Protein AF-A0A7Y7J0V7-F1 (afdb_monomer)

Organism: NCBI:txid1216886

Structure (mmCIF, N/CA/C/O backbone):
data_AF-A0A7Y7J0V7-F1
#
_entry.id   AF-A0A7Y7J0V7-F1
#
loop_
_atom_site.group_PDB
_atom_site.id
_atom_site.type_symbol
_atom_site.label_atom_id
_atom_site.label_alt_id
_atom_site.label_comp_id
_atom_site.label_asym_id
_atom_site.label_entity_id
_atom_site.label_seq_id
_atom_site.pdbx_PDB_ins_code
_atom_site.Cartn_x
_atom_site.Cartn_y
_atom_site.Cartn_z
_atom_site.occupancy
_atom_site.B_iso_or_equiv
_atom_site.auth_seq_id
_atom_site.auth_comp_id
_atom_site.auth_asym_id
_atom_site.auth_atom_id
_atom_site.pdbx_PDB_model_num
ATOM 1 N N . ASP A 1 1 ? 9.044 -9.079 -2.110 1.00 73.19 1 ASP A N 1
ATOM 2 C CA . ASP A 1 1 ? 8.414 -10.256 -1.508 1.00 73.19 1 ASP A CA 1
ATOM 3 C C . ASP A 1 1 ? 6.942 -10.378 -1.923 1.00 73.19 1 ASP A C 1
ATOM 5 O O . ASP A 1 1 ? 6.060 -9.859 -1.242 1.00 73.19 1 ASP A O 1
ATOM 9 N N . PRO A 1 2 ? 6.646 -11.101 -3.013 1.00 73.69 2 PRO A N 1
ATOM 10 C CA . PRO A 1 2 ? 5.265 -11.314 -3.455 1.00 73.69 2 PRO A CA 1
ATOM 11 C C . PRO A 1 2 ? 4.431 -12.134 -2.455 1.00 73.69 2 PRO A C 1
ATOM 13 O O . PRO A 1 2 ? 3.206 -12.142 -2.545 1.00 73.69 2 PRO A O 1
ATOM 16 N N . THR A 1 3 ? 5.082 -12.821 -1.511 1.00 81.81 3 THR A N 1
ATOM 17 C CA . THR A 1 3 ? 4.434 -13.662 -0.498 1.00 81.81 3 THR A CA 1
ATOM 18 C C . THR A 1 3 ? 4.190 -12.945 0.830 1.00 81.81 3 THR A C 1
ATOM 20 O O . THR A 1 3 ? 3.623 -13.551 1.730 1.00 81.81 3 THR A O 1
ATOM 23 N N . SER A 1 4 ? 4.592 -11.674 0.948 1.00 84.62 4 SER A N 1
ATOM 24 C CA . SER A 1 4 ? 4.374 -10.817 2.126 1.00 84.62 4 SER A CA 1
ATOM 25 C C . SER A 1 4 ? 4.842 -11.407 3.469 1.00 84.62 4 SER A C 1
ATOM 27 O O . SER A 1 4 ? 4.243 -11.127 4.501 1.00 84.62 4 SER A O 1
ATOM 29 N N . ARG A 1 5 ? 5.916 -12.198 3.455 1.00 87.31 5 ARG A N 1
ATOM 30 C CA . ARG A 1 5 ? 6.608 -12.775 4.619 1.00 87.31 5 ARG A CA 1
ATOM 31 C C . ARG A 1 5 ? 7.470 -11.763 5.375 1.00 87.31 5 ARG A C 1
ATOM 33 O O . ARG A 1 5 ? 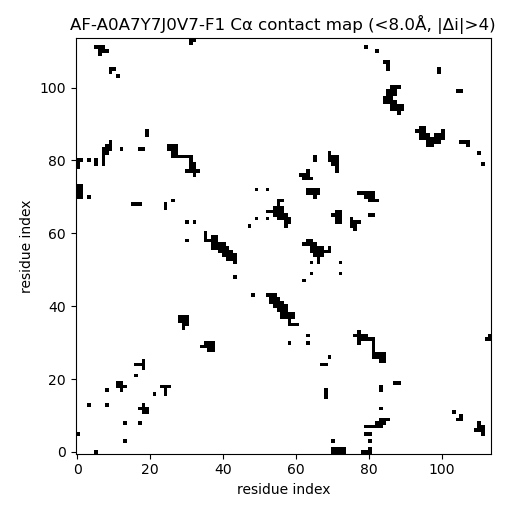7.712 -11.944 6.564 1.00 87.31 5 ARG A O 1
ATOM 40 N N . ALA A 1 6 ? 7.982 -10.745 4.688 1.00 93.19 6 ALA A N 1
ATOM 41 C CA . ALA A 1 6 ? 8.734 -9.654 5.294 1.00 93.19 6 ALA A CA 1
ATOM 42 C C . ALA A 1 6 ? 7.841 -8.848 6.250 1.00 93.19 6 ALA A C 1
ATOM 44 O O . ALA A 1 6 ? 6.687 -8.557 5.921 1.00 93.19 6 ALA A O 1
ATOM 45 N N . LEU A 1 7 ? 8.379 -8.437 7.404 1.00 95.75 7 LEU A N 1
ATOM 46 C CA . LEU A 1 7 ? 7.638 -7.630 8.377 1.00 95.75 7 LEU A CA 1
ATOM 47 C C . LEU A 1 7 ? 7.454 -6.208 7.829 1.00 95.75 7 LEU A C 1
ATOM 49 O O . LEU A 1 7 ? 8.282 -5.324 8.035 1.00 95.75 7 LEU A O 1
ATOM 53 N N . GLN A 1 8 ? 6.375 -6.032 7.071 1.00 97.25 8 GLN A N 1
ATOM 54 C CA . GLN A 1 8 ? 5.973 -4.788 6.406 1.00 97.25 8 GLN A CA 1
ATOM 55 C C . GLN A 1 8 ? 4.497 -4.457 6.631 1.00 97.25 8 GLN A C 1
ATOM 57 O O . GLN A 1 8 ? 3.997 -3.470 6.099 1.00 97.25 8 GLN A O 1
ATOM 62 N N . GLN A 1 9 ? 3.768 -5.291 7.368 1.00 96.56 9 GLN A N 1
ATOM 63 C CA . GLN A 1 9 ? 2.379 -5.039 7.714 1.00 96.56 9 GLN A CA 1
ATOM 64 C C . GLN A 1 9 ? 2.081 -5.504 9.143 1.00 96.56 9 GLN A C 1
ATOM 66 O O . GLN A 1 9 ? 2.739 -6.424 9.637 1.00 96.56 9 GLN A O 1
ATOM 71 N N . PRO A 1 10 ? 1.086 -4.898 9.804 1.00 96.62 10 PRO A N 1
ATOM 72 C CA . PRO A 1 10 ? 0.559 -5.406 11.058 1.00 96.62 10 PRO A CA 1
ATOM 73 C C . PRO A 1 10 ? -0.177 -6.743 10.863 1.00 96.62 10 PRO A C 1
ATOM 75 O O . PRO A 1 10 ? -0.723 -6.983 9.783 1.00 96.62 10 PRO A O 1
ATOM 78 N N . PRO A 1 11 ? -0.327 -7.563 11.922 1.00 95.19 11 PRO A N 1
ATOM 79 C CA . PRO A 1 11 ? -1.072 -8.826 11.854 1.00 95.19 11 PRO A CA 1
ATOM 80 C C . PRO A 1 11 ? -2.525 -8.686 11.372 1.00 95.19 11 PRO A C 1
ATOM 82 O O . PRO A 1 11 ? -3.038 -9.562 10.688 1.00 95.19 11 PRO A O 1
ATOM 85 N N . TYR A 1 12 ? -3.198 -7.568 11.671 1.00 96.00 12 TYR A N 1
ATOM 86 C CA . TYR A 1 12 ? -4.575 -7.321 11.211 1.00 96.00 12 TYR A CA 1
ATOM 87 C C . TYR A 1 12 ? -4.683 -6.987 9.715 1.00 96.00 12 TYR A C 1
ATOM 89 O O . TYR A 1 12 ? -5.789 -6.895 9.187 1.00 96.00 12 TYR A O 1
ATOM 97 N N . ALA A 1 13 ? -3.553 -6.792 9.037 1.00 96.38 13 ALA A N 1
ATOM 98 C CA . ALA A 1 13 ? -3.462 -6.633 7.592 1.00 96.38 13 ALA A CA 1
ATOM 99 C C . ALA A 1 13 ? -2.671 -7.788 6.951 1.00 96.38 13 ALA A C 1
ATOM 101 O O . ALA A 1 13 ? -2.238 -7.667 5.806 1.00 96.38 13 ALA A O 1
ATOM 102 N N . ASP A 1 14 ? -2.472 -8.905 7.661 1.00 93.88 14 ASP A N 1
ATOM 103 C CA . ASP A 1 14 ? -1.845 -10.105 7.104 1.00 93.88 14 ASP A CA 1
ATOM 104 C C . ASP A 1 14 ? -2.879 -10.955 6.353 1.00 93.88 14 ASP A C 1
ATOM 106 O O . ASP A 1 14 ? -3.368 -11.989 6.804 1.00 93.88 14 ASP A O 1
ATOM 110 N N . ASN A 1 15 ? -3.304 -10.427 5.211 1.00 94.19 15 ASN A N 1
ATOM 111 C CA . ASN A 1 15 ? -4.294 -11.023 4.328 1.00 94.19 15 ASN A CA 1
ATOM 112 C C . ASN A 1 15 ? -3.982 -10.645 2.873 1.00 94.19 15 ASN A C 1
ATOM 114 O O . ASN A 1 15 ? -3.053 -9.887 2.585 1.00 94.19 15 ASN A O 1
ATOM 118 N N . TRP A 1 16 ? -4.764 -11.174 1.931 1.00 93.50 16 TRP A N 1
ATOM 119 C CA . TRP A 1 16 ? -4.514 -10.972 0.501 1.00 93.50 16 TRP A CA 1
ATOM 120 C C . TRP A 1 16 ? -4.497 -9.496 0.075 1.00 93.50 16 TRP A C 1
ATOM 122 O O . TRP A 1 16 ? -3.672 -9.107 -0.752 1.00 93.50 16 TRP A O 1
ATOM 132 N N . HIS A 1 17 ? -5.400 -8.687 0.630 1.00 95.00 17 HIS A N 1
ATOM 133 C CA . HIS A 1 17 ? -5.574 -7.278 0.270 1.00 95.00 17 HIS A CA 1
ATOM 134 C C . HIS A 1 17 ? -4.660 -6.331 1.064 1.00 95.00 17 HIS A C 1
ATOM 136 O O . HIS A 1 17 ? -4.575 -5.151 0.733 1.00 95.00 17 HIS A O 1
ATOM 142 N N . ARG A 1 18 ? -3.944 -6.842 2.075 1.00 97.19 18 ARG A N 1
ATOM 143 C CA . ARG A 1 18 ? -3.067 -6.071 2.969 1.00 97.19 18 ARG A CA 1
ATOM 144 C C . ARG A 1 18 ? -3.778 -4.879 3.614 1.00 97.19 18 ARG A C 1
ATOM 146 O O . ARG A 1 18 ? -3.210 -3.797 3.764 1.00 97.19 18 ARG A O 1
ATOM 153 N N . SER A 1 19 ? -5.033 -5.077 4.011 1.00 97.50 19 SER A N 1
ATOM 154 C CA . SER A 1 19 ? -5.854 -4.034 4.634 1.00 97.50 19 SER A CA 1
ATOM 155 C C . SER A 1 19 ? -6.876 -4.590 5.633 1.00 97.50 19 SER A C 1
ATOM 157 O O . SER A 1 19 ? -7.063 -5.798 5.715 1.00 97.50 19 SER A O 1
ATOM 159 N N . ILE A 1 20 ? -7.529 -3.723 6.415 1.00 97.50 20 ILE A N 1
ATOM 160 C CA . ILE A 1 20 ? -8.580 -4.109 7.375 1.00 97.50 20 ILE A CA 1
ATOM 161 C C . ILE A 1 20 ? -9.880 -4.460 6.641 1.00 97.50 20 ILE A C 1
ATOM 163 O O . ILE A 1 20 ? -10.562 -5.412 7.007 1.00 97.50 20 ILE A O 1
ATOM 167 N N . VAL A 1 21 ? -10.212 -3.702 5.594 1.00 96.69 21 VAL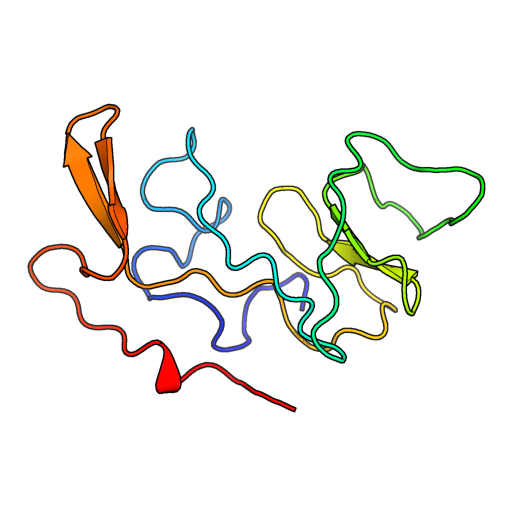 A N 1
ATOM 168 C CA . VAL A 1 21 ? -11.352 -3.956 4.706 1.00 96.69 21 VAL A CA 1
ATOM 169 C C . VAL A 1 21 ? -10.881 -3.923 3.250 1.00 96.69 21 VAL A C 1
ATOM 171 O O . VAL A 1 21 ? -9.993 -3.129 2.925 1.00 96.69 21 VAL A O 1
ATOM 174 N N . PRO A 1 22 ? -11.445 -4.760 2.364 1.00 96.06 22 PRO A N 1
ATOM 175 C CA . PRO A 1 22 ? -10.934 -4.934 1.003 1.00 96.06 22 PRO A CA 1
ATOM 176 C C . PRO A 1 22 ? -11.043 -3.674 0.130 1.00 96.06 22 PRO A C 1
ATOM 178 O O . PRO A 1 22 ? -10.262 -3.526 -0.804 1.00 96.06 22 PRO A O 1
A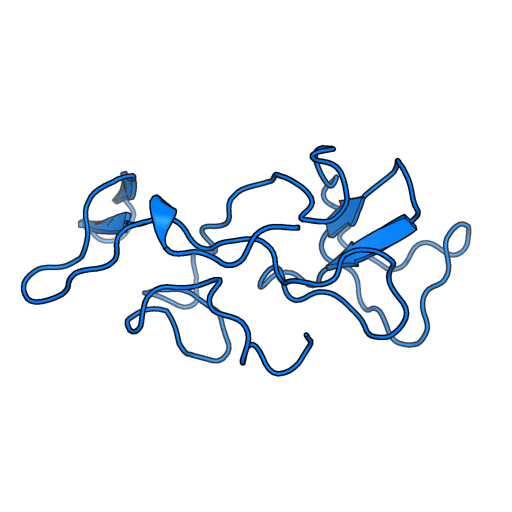TOM 181 N N . ASP A 1 23 ? -11.966 -2.761 0.444 1.00 95.62 23 ASP A N 1
ATOM 182 C CA . ASP A 1 23 ? -12.251 -1.574 -0.375 1.00 95.62 23 ASP A CA 1
ATOM 183 C C . ASP A 1 23 ? -11.213 -0.448 -0.226 1.00 95.62 23 ASP A C 1
ATOM 185 O O . ASP A 1 23 ? -11.107 0.416 -1.097 1.00 95.62 23 ASP A O 1
ATOM 189 N N . TYR A 1 24 ? -10.436 -0.442 0.865 1.00 96.38 24 TYR A N 1
ATOM 190 C CA . TYR A 1 24 ? -9.462 0.611 1.158 1.00 96.38 24 TYR A CA 1
ATOM 191 C C . TYR A 1 24 ? -8.055 0.037 1.342 1.00 96.38 24 TYR A C 1
ATOM 193 O O . TYR A 1 24 ? -7.785 -0.691 2.297 1.00 96.38 24 TYR A O 1
ATOM 201 N N . GLY A 1 25 ? -7.133 0.426 0.459 1.00 95.50 25 GLY A N 1
ATOM 202 C CA . GLY A 1 25 ? -5.699 0.185 0.617 1.00 95.50 25 GLY A CA 1
ATOM 203 C C . GLY A 1 25 ? -5.024 1.331 1.372 1.00 95.50 25 GLY A C 1
ATOM 204 O O . GLY A 1 25 ? -5.142 2.489 0.975 1.00 95.50 25 GLY A O 1
ATOM 205 N N . VAL A 1 26 ? -4.293 1.014 2.444 1.00 97.62 26 VAL A N 1
ATOM 206 C CA . VAL A 1 26 ? -3.519 1.991 3.225 1.00 97.62 26 VAL A CA 1
ATOM 207 C C . VAL A 1 26 ? -2.061 1.555 3.238 1.00 97.62 26 VAL A C 1
ATOM 209 O O . VAL A 1 26 ? -1.697 0.603 3.924 1.00 97.62 26 VAL A O 1
ATOM 212 N N . VAL A 1 27 ? -1.224 2.252 2.473 1.00 97.31 27 VAL A N 1
ATOM 213 C CA . VAL A 1 27 ? 0.208 1.959 2.350 1.00 97.31 27 VAL A CA 1
ATOM 214 C C . VAL A 1 27 ? 1.034 3.233 2.475 1.00 97.31 27 VAL A C 1
ATOM 216 O O . VAL A 1 27 ? 0.599 4.320 2.093 1.00 97.31 27 VAL A O 1
ATOM 219 N N . VAL A 1 28 ? 2.251 3.101 2.991 1.00 97.69 28 VAL A N 1
ATOM 220 C CA . VAL A 1 28 ? 3.248 4.168 2.998 1.00 97.69 28 VAL A CA 1
ATOM 221 C C . VAL A 1 28 ? 3.873 4.247 1.609 1.00 97.69 28 VAL A C 1
ATOM 223 O O . VAL A 1 28 ? 4.560 3.329 1.167 1.00 97.69 28 VAL A O 1
ATOM 226 N N . GLY A 1 29 ? 3.641 5.365 0.919 1.00 96.94 29 GLY A N 1
ATOM 227 C CA . GLY A 1 29 ? 4.124 5.637 -0.439 1.00 96.94 29 GLY A CA 1
ATOM 228 C C . GLY A 1 29 ? 5.621 5.950 -0.530 1.00 96.94 29 GLY A C 1
ATOM 229 O O . GLY A 1 29 ? 6.009 6.844 -1.274 1.00 96.94 29 GLY A O 1
ATOM 230 N N . ILE A 1 30 ? 6.455 5.247 0.235 1.00 97.44 30 ILE A N 1
ATOM 231 C CA . ILE A 1 30 ? 7.912 5.389 0.246 1.00 97.44 30 ILE A CA 1
ATOM 232 C C . ILE A 1 30 ? 8.489 4.070 -0.256 1.00 97.44 30 ILE A C 1
ATOM 234 O O . ILE A 1 30 ? 8.327 3.025 0.373 1.00 97.44 30 ILE A O 1
ATOM 238 N N . CYS A 1 31 ? 9.139 4.108 -1.418 1.00 97.50 31 CYS A N 1
ATOM 239 C CA . CYS A 1 31 ? 9.755 2.934 -2.015 1.00 97.50 31 CYS A CA 1
ATOM 240 C C . CYS A 1 31 ? 10.796 2.363 -1.058 1.00 97.50 31 CYS A C 1
ATOM 242 O O . CYS A 1 31 ? 11.748 3.049 -0.683 1.00 97.50 31 CYS A O 1
ATOM 244 N N . THR A 1 32 ? 10.665 1.080 -0.739 1.00 97.00 32 THR A N 1
ATOM 245 C CA . THR A 1 32 ? 11.561 0.404 0.200 1.00 97.00 32 THR A CA 1
ATOM 246 C C . THR A 1 32 ? 12.948 0.133 -0.377 1.00 97.00 32 THR A C 1
ATOM 248 O O . THR A 1 32 ? 13.706 -0.565 0.270 1.00 97.00 32 THR A O 1
ATOM 251 N N . HIS A 1 33 ? 13.265 0.600 -1.593 1.00 95.81 33 HIS A N 1
ATOM 252 C CA . HIS A 1 33 ? 14.626 0.578 -2.132 1.00 95.81 33 HIS A CA 1
ATOM 253 C C . HIS A 1 33 ? 15.456 1.736 -1.563 1.00 95.81 33 HIS A C 1
ATOM 255 O O . HIS A 1 33 ? 16.355 1.519 -0.774 1.00 95.81 33 HIS A O 1
ATOM 261 N N . LEU A 1 34 ? 15.165 2.975 -1.967 1.00 96.38 34 LEU A N 1
ATOM 262 C CA . LEU A 1 34 ? 15.936 4.163 -1.568 1.00 96.38 34 LEU A CA 1
ATOM 263 C C . LEU A 1 34 ? 15.027 5.385 -1.347 1.00 96.38 34 LEU A C 1
ATOM 265 O O . LEU A 1 34 ? 15.415 6.522 -1.593 1.00 96.38 34 LEU A O 1
ATOM 269 N N . GLY A 1 35 ? 13.777 5.158 -0.937 1.00 96.00 35 GLY A N 1
ATOM 270 C CA . GLY A 1 35 ? 12.914 6.210 -0.395 1.00 96.00 35 GLY A CA 1
ATOM 271 C C . GLY A 1 35 ? 12.122 7.059 -1.397 1.00 96.00 35 GLY A C 1
ATOM 272 O O . GLY A 1 35 ? 11.310 7.877 -0.979 1.00 96.00 35 GLY A O 1
ATOM 273 N N . CYS A 1 36 ? 12.295 6.875 -2.709 1.00 97.50 36 CYS A N 1
ATOM 274 C CA . CYS A 1 36 ? 11.493 7.596 -3.706 1.00 97.50 36 CYS A CA 1
ATOM 275 C C . CYS A 1 36 ? 9.990 7.303 -3.582 1.00 97.50 36 CYS A C 1
ATOM 277 O O . CYS A 1 36 ? 9.608 6.203 -3.195 1.00 97.50 36 CYS A O 1
ATOM 279 N N . VAL A 1 37 ? 9.132 8.226 -4.021 1.00 97.94 37 VAL A N 1
ATOM 280 C CA . VAL A 1 37 ? 7.674 8.022 -4.046 1.00 97.94 37 VAL A CA 1
ATOM 281 C C . VAL A 1 37 ? 7.264 7.238 -5.304 1.00 97.94 37 VAL A C 1
ATOM 283 O O . VAL A 1 37 ? 7.503 7.721 -6.414 1.00 97.94 37 VAL A O 1
ATOM 286 N N . PRO A 1 38 ? 6.672 6.033 -5.190 1.00 97.00 38 PRO A N 1
ATOM 287 C CA . PRO A 1 38 ? 6.107 5.325 -6.336 1.00 97.00 38 PRO A CA 1
ATOM 288 C C . PRO A 1 38 ? 4.881 6.054 -6.896 1.00 97.00 38 PRO A C 1
ATOM 290 O O . PRO A 1 38 ? 3.986 6.440 -6.147 1.00 97.00 38 PRO A O 1
ATOM 293 N N . ALA A 1 39 ? 4.815 6.208 -8.216 1.00 95.75 39 ALA A N 1
ATOM 294 C CA . ALA A 1 39 ? 3.664 6.788 -8.897 1.00 95.75 39 ALA A CA 1
ATOM 295 C C . ALA A 1 39 ? 2.575 5.732 -9.120 1.00 95.75 39 ALA A C 1
ATOM 297 O O . ALA A 1 39 ? 2.880 4.567 -9.383 1.00 95.75 39 ALA A O 1
ATOM 298 N N . TYR A 1 40 ? 1.308 6.141 -9.060 1.00 95.44 40 TYR A N 1
ATOM 299 C CA . TYR A 1 40 ? 0.197 5.289 -9.476 1.00 95.44 40 TYR A CA 1
ATOM 300 C C . TYR A 1 40 ? 0.276 5.023 -10.983 1.00 95.44 40 TYR A C 1
ATOM 302 O O . TYR A 1 40 ? 0.383 5.951 -11.784 1.00 95.44 40 TYR A O 1
ATOM 310 N N . ALA A 1 41 ? 0.237 3.750 -11.355 1.00 94.19 41 ALA A N 1
ATOM 311 C CA . ALA A 1 41 ? 0.378 3.274 -12.720 1.00 94.19 41 ALA A CA 1
ATOM 312 C C . ALA A 1 41 ? -0.643 2.143 -12.937 1.00 94.19 41 ALA A C 1
ATOM 314 O O . ALA A 1 41 ? -0.322 0.978 -12.709 1.00 94.19 41 ALA A O 1
ATOM 315 N N . PRO A 1 42 ? -1.891 2.468 -13.318 1.00 90.88 42 PRO A N 1
ATOM 316 C CA . PRO A 1 42 ? -3.019 1.530 -13.293 1.00 90.88 42 PRO A CA 1
ATOM 317 C C . PRO A 1 42 ? -2.902 0.370 -14.285 1.00 90.88 42 PRO A C 1
ATOM 319 O O . PRO A 1 42 ? -3.616 -0.617 -14.145 1.00 90.88 42 PRO A O 1
ATOM 322 N N . ALA A 1 43 ? -2.031 0.495 -15.283 1.00 91.44 43 ALA A N 1
ATOM 323 C CA . ALA A 1 43 ? -1.820 -0.493 -16.325 1.00 91.44 43 ALA A CA 1
ATOM 324 C C . ALA A 1 43 ?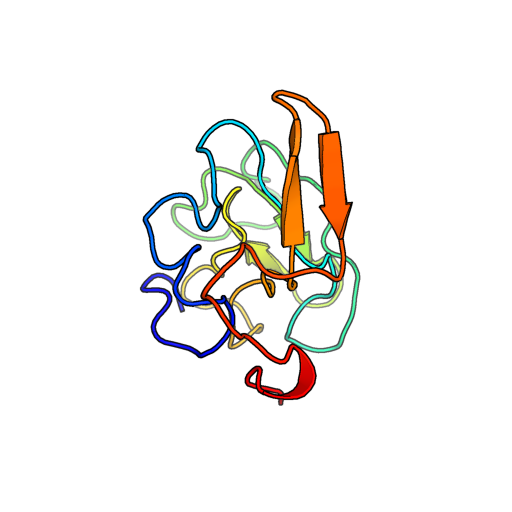 -0.315 -0.721 -16.545 1.00 91.44 43 ALA A C 1
ATOM 326 O O . ALA A 1 43 ? 0.495 0.142 -16.181 1.00 91.44 43 ALA A O 1
ATOM 327 N N . PRO A 1 44 ? 0.073 -1.855 -17.153 1.00 87.25 44 PRO A N 1
ATOM 328 C CA . PRO A 1 44 ? 1.455 -2.108 -17.524 1.00 87.25 44 PRO A CA 1
ATOM 329 C C . PRO A 1 44 ? 1.928 -1.056 -18.528 1.00 87.25 44 PRO A C 1
ATOM 331 O O . PRO A 1 44 ? 1.205 -0.700 -19.458 1.00 87.25 44 PRO A O 1
ATOM 334 N N . ASP A 1 45 ? 3.158 -0.587 -18.354 1.00 81.25 45 ASP A N 1
ATOM 335 C CA . ASP A 1 45 ? 3.794 0.356 -19.268 1.00 81.25 45 ASP A CA 1
ATOM 336 C C . ASP A 1 45 ? 4.783 -0.391 -20.181 1.00 81.25 45 ASP A C 1
ATOM 338 O O . ASP A 1 45 ? 5.774 -0.934 -19.676 1.00 81.25 45 ASP A O 1
ATOM 342 N N . PRO A 1 46 ? 4.560 -0.410 -21.511 1.00 79.62 46 PRO A N 1
ATOM 343 C CA . PRO A 1 46 ? 5.479 -1.028 -22.463 1.00 79.62 46 PRO A CA 1
ATOM 344 C C . PRO A 1 46 ? 6.901 -0.452 -22.426 1.00 79.62 46 PRO A C 1
ATOM 346 O O . PRO A 1 46 ? 7.841 -1.157 -22.788 1.00 79.62 46 PRO A O 1
ATOM 349 N N . ALA A 1 47 ? 7.079 0.802 -21.995 1.00 79.25 47 ALA A N 1
ATOM 350 C CA . ALA A 1 47 ? 8.392 1.439 -21.907 1.00 79.25 47 ALA A CA 1
ATOM 351 C C . ALA A 1 47 ? 9.209 0.971 -20.690 1.00 79.25 47 ALA A C 1
ATOM 353 O O . ALA A 1 47 ? 10.433 1.099 -20.684 1.00 79.25 47 ALA A O 1
ATOM 354 N N . THR A 1 48 ? 8.559 0.411 -19.663 1.00 74.31 48 THR A N 1
ATOM 355 C CA . THR A 1 48 ? 9.219 -0.080 -18.444 1.00 74.31 48 THR A CA 1
ATOM 356 C C . THR A 1 48 ? 8.731 -1.485 -18.063 1.00 74.31 48 THR A C 1
ATOM 358 O O . THR A 1 48 ? 8.105 -1.668 -17.010 1.00 74.31 48 THR A O 1
ATOM 361 N N . PRO A 1 49 ? 9.006 -2.497 -18.910 1.00 76.62 49 PRO A N 1
ATOM 362 C CA . PRO A 1 49 ? 8.407 -3.815 -18.772 1.00 76.62 49 PRO A CA 1
ATOM 363 C C . PRO A 1 49 ? 8.929 -4.551 -17.531 1.00 76.62 49 PRO A C 1
ATOM 365 O O . PRO A 1 49 ? 10.130 -4.741 -17.351 1.00 76.62 49 PRO A O 1
ATOM 368 N N . ILE A 1 50 ? 7.999 -5.040 -16.710 1.00 83.81 50 ILE A N 1
ATOM 369 C CA . ILE A 1 50 ? 8.220 -6.146 -15.773 1.00 83.81 50 ILE A CA 1
ATOM 370 C C . ILE A 1 50 ? 7.290 -7.283 -16.185 1.00 83.81 50 ILE A C 1
ATOM 372 O O . ILE A 1 50 ? 6.102 -7.066 -16.433 1.00 83.81 50 ILE A O 1
ATOM 376 N N . ALA A 1 51 ? 7.833 -8.500 -16.249 1.00 84.62 51 ALA A N 1
ATOM 377 C CA . ALA A 1 51 ? 7.076 -9.684 -16.627 1.00 84.62 51 ALA A CA 1
ATOM 378 C C . ALA A 1 51 ? 5.852 -9.872 -15.715 1.00 84.62 51 ALA A C 1
ATOM 380 O O . ALA A 1 51 ? 5.975 -9.900 -14.490 1.00 84.62 51 ALA A O 1
ATOM 381 N N . ASN A 1 52 ? 4.678 -10.029 -16.331 1.00 85.62 52 ASN A N 1
ATOM 382 C CA . ASN A 1 52 ? 3.399 -10.301 -15.666 1.00 85.62 52 ASN A CA 1
ATOM 383 C C . ASN A 1 52 ? 2.933 -9.241 -14.650 1.00 85.62 52 ASN A C 1
ATOM 385 O O . ASN A 1 52 ? 2.050 -9.535 -13.847 1.00 85.62 52 ASN A O 1
ATOM 389 N N . TRP A 1 53 ? 3.489 -8.024 -14.658 1.00 91.31 53 TRP A N 1
ATOM 390 C CA . TRP A 1 53 ? 2.986 -6.943 -13.809 1.00 91.31 53 TRP A CA 1
ATOM 391 C C . TRP A 1 53 ? 1.708 -6.347 -14.415 1.00 91.31 53 TRP A C 1
ATOM 393 O O . TRP A 1 53 ? 1.785 -5.812 -15.517 1.00 91.31 53 TRP A O 1
ATOM 403 N N . PRO A 1 54 ? 0.546 -6.420 -13.735 1.00 91.00 54 PRO A N 1
ATOM 404 C CA . PRO A 1 54 ? -0.737 -5.982 -14.289 1.00 91.00 54 PRO A CA 1
ATOM 405 C C . PRO A 1 54 ? -0.988 -4.470 -14.148 1.00 91.00 54 PRO A C 1
ATOM 407 O O . PRO A 1 54 ? -1.997 -3.978 -14.642 1.00 91.00 54 PRO A O 1
ATOM 410 N N . GLY A 1 55 ? -0.102 -3.744 -13.460 1.00 93.00 55 GLY A N 1
ATOM 411 C CA . GLY A 1 55 ? -0.335 -2.384 -12.971 1.00 93.00 55 GLY A CA 1
ATOM 412 C C . GLY A 1 55 ? -0.331 -2.320 -11.438 1.00 93.00 55 GLY A C 1
ATOM 413 O O . GLY A 1 55 ? -0.293 -3.340 -10.745 1.00 93.00 55 GLY A O 1
ATOM 414 N N . GLY A 1 56 ? -0.327 -1.107 -10.895 1.00 95.12 56 GLY A N 1
ATOM 415 C CA . GLY A 1 56 ? -0.237 -0.812 -9.468 1.00 95.12 56 GLY A CA 1
ATOM 416 C C . GLY A 1 56 ? 0.547 0.473 -9.224 1.00 95.12 56 GLY A C 1
ATOM 417 O O . GLY A 1 56 ? 0.082 1.560 -9.570 1.00 95.12 56 GLY A O 1
ATOM 418 N N . TYR A 1 57 ? 1.748 0.348 -8.661 1.00 96.19 57 TYR A N 1
ATOM 419 C CA . TYR A 1 57 ? 2.649 1.472 -8.418 1.00 96.19 57 TYR A CA 1
ATOM 420 C C . TYR A 1 57 ? 4.013 1.261 -9.076 1.00 96.19 57 TYR A C 1
ATOM 422 O O . TYR A 1 57 ? 4.615 0.192 -8.969 1.00 96.19 57 TYR A O 1
ATOM 430 N N . ALA A 1 58 ? 4.530 2.300 -9.726 1.00 95.81 58 ALA A N 1
ATOM 431 C CA . ALA A 1 58 ? 5.822 2.298 -10.395 1.00 95.81 58 ALA A CA 1
ATOM 432 C C . ALA A 1 58 ? 6.770 3.313 -9.749 1.00 95.81 58 ALA A C 1
ATOM 434 O O . ALA A 1 58 ? 6.511 4.515 -9.749 1.00 95.81 58 ALA A O 1
ATOM 435 N N . CYS A 1 59 ? 7.896 2.841 -9.217 1.00 95.81 59 CYS A N 1
ATOM 436 C CA . CYS A 1 59 ? 8.952 3.703 -8.701 1.00 95.81 59 CYS A CA 1
ATOM 437 C C . CYS A 1 59 ? 9.848 4.191 -9.856 1.00 95.81 59 CYS A C 1
ATOM 439 O O . CYS A 1 59 ? 10.523 3.362 -10.476 1.00 95.81 59 CYS A O 1
ATOM 441 N N . PRO A 1 60 ? 9.911 5.507 -10.135 1.00 94.00 60 PRO A N 1
ATOM 442 C CA . PRO A 1 60 ? 10.642 6.031 -11.291 1.00 94.00 60 PRO A CA 1
ATOM 443 C C . PRO A 1 60 ? 12.167 5.982 -11.126 1.00 94.00 60 PRO A C 1
ATOM 445 O O . PRO A 1 60 ? 12.886 6.050 -12.111 1.00 94.00 60 PRO A O 1
ATOM 448 N N . CYS A 1 61 ? 12.671 5.855 -9.896 1.00 95.69 61 CYS A N 1
ATOM 449 C CA . CYS A 1 61 ? 14.101 5.984 -9.621 1.00 95.69 61 CYS A CA 1
ATOM 450 C C . CYS A 1 61 ? 14.921 4.792 -10.131 1.00 95.69 61 CYS A C 1
ATOM 452 O O . CYS A 1 61 ? 15.929 4.971 -10.799 1.00 95.69 61 CYS A O 1
ATOM 454 N N . HIS A 1 62 ? 14.481 3.570 -9.817 1.00 94.00 62 HIS A N 1
ATOM 455 C CA . HIS A 1 62 ? 15.218 2.340 -10.140 1.00 94.00 62 HIS A CA 1
ATOM 456 C C . HIS A 1 62 ? 14.298 1.243 -10.700 1.00 94.00 62 HIS A C 1
ATOM 458 O O . HIS A 1 62 ? 14.626 0.064 -10.653 1.00 94.00 62 HIS A O 1
ATOM 464 N N . GLY A 1 63 ? 13.099 1.605 -11.166 1.00 92.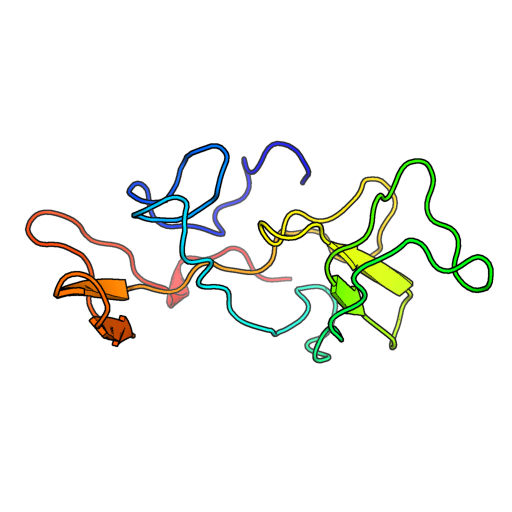50 63 GLY A N 1
ATOM 465 C CA . GLY A 1 63 ? 12.205 0.681 -11.871 1.00 92.50 63 GLY A CA 1
ATOM 466 C C . GLY A 1 63 ? 11.487 -0.359 -11.006 1.00 92.50 63 GLY A C 1
ATOM 467 O O . GLY A 1 63 ? 10.883 -1.276 -11.554 1.00 92.50 63 GLY A O 1
ATOM 468 N N . SER A 1 64 ? 11.501 -0.238 -9.673 1.00 94.75 64 SER A N 1
ATOM 469 C CA . SER A 1 64 ? 10.715 -1.141 -8.816 1.00 94.75 64 SER A CA 1
ATOM 470 C C . SER A 1 64 ? 9.218 -0.994 -9.090 1.00 94.75 64 SER A C 1
ATOM 472 O O . SER A 1 64 ? 8.712 0.129 -9.166 1.00 94.75 64 SER A O 1
ATOM 474 N N . LYS A 1 65 ? 8.507 -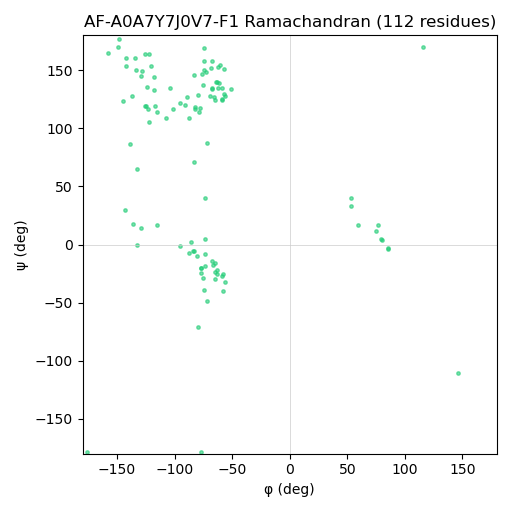2.118 -9.215 1.00 95.44 65 LYS A N 1
ATOM 475 C CA . LYS A 1 65 ? 7.054 -2.154 -9.413 1.00 95.44 65 LYS A CA 1
ATOM 476 C C . LYS A 1 65 ? 6.371 -2.865 -8.254 1.00 95.44 65 LYS A C 1
ATOM 478 O O . LYS A 1 65 ? 6.888 -3.856 -7.734 1.00 95.44 65 LYS A O 1
ATOM 483 N N . PHE A 1 66 ? 5.195 -2.370 -7.903 1.00 95.94 66 PHE A N 1
ATOM 484 C CA . PHE A 1 66 ? 4.332 -2.917 -6.869 1.00 95.94 66 PHE A CA 1
ATOM 485 C C . PHE A 1 66 ? 2.926 -3.122 -7.442 1.00 95.94 66 PHE A C 1
ATOM 487 O O . PHE A 1 66 ? 2.521 -2.375 -8.335 1.00 95.94 66 PHE A O 1
ATOM 494 N N . ASP A 1 67 ? 2.171 -4.109 -6.966 1.00 95.00 67 ASP A N 1
ATOM 495 C CA . ASP A 1 67 ? 0.730 -4.172 -7.262 1.00 95.00 67 ASP A CA 1
ATOM 496 C C . ASP A 1 67 ? -0.085 -3.185 -6.411 1.00 95.00 67 ASP A C 1
ATOM 498 O O . ASP A 1 67 ? 0.457 -2.444 -5.593 1.00 95.00 67 ASP A O 1
ATOM 502 N N . LEU A 1 68 ? -1.409 -3.191 -6.590 1.00 94.81 68 LEU A N 1
ATOM 503 C CA . LEU A 1 68 ? -2.350 -2.351 -5.843 1.00 94.81 68 LEU A CA 1
ATOM 504 C C . LEU A 1 68 ? -2.382 -2.633 -4.331 1.00 94.81 68 LEU A C 1
ATOM 506 O O . LEU A 1 68 ? -2.753 -1.747 -3.569 1.00 94.81 68 LEU A O 1
ATOM 510 N N . ALA A 1 69 ? -1.960 -3.819 -3.884 1.00 95.88 69 ALA A N 1
ATOM 511 C CA . ALA A 1 69 ? -1.793 -4.123 -2.461 1.00 95.88 69 ALA A CA 1
ATOM 512 C C . ALA A 1 69 ? -0.406 -3.688 -1.938 1.00 95.88 69 ALA A C 1
ATOM 514 O O . ALA A 1 69 ? -0.066 -3.924 -0.777 1.00 95.88 69 ALA A O 1
ATOM 515 N N . GLY A 1 70 ? 0.429 -3.075 -2.782 1.00 96.81 70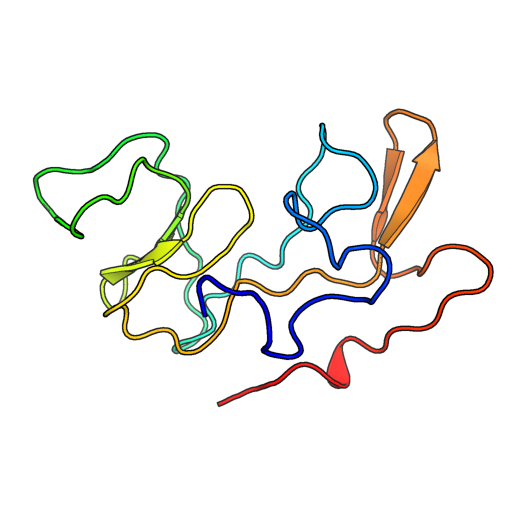 GLY A N 1
ATOM 516 C CA . GLY A 1 70 ? 1.778 -2.635 -2.443 1.00 96.81 70 GLY A CA 1
ATOM 517 C C . GLY A 1 70 ? 2.805 -3.766 -2.397 1.00 96.81 70 GLY A C 1
ATOM 518 O O . GLY A 1 70 ? 3.879 -3.574 -1.826 1.00 96.81 70 GLY A O 1
ATOM 519 N N . ARG A 1 71 ? 2.519 -4.944 -2.965 1.00 96.50 71 ARG A N 1
ATOM 520 C CA . ARG A 1 71 ? 3.481 -6.056 -3.012 1.00 96.50 71 ARG A CA 1
ATOM 521 C C . ARG A 1 71 ? 4.479 -5.844 -4.132 1.00 96.50 71 ARG A C 1
ATOM 523 O O . ARG A 1 71 ? 4.083 -5.610 -5.271 1.00 96.50 71 ARG A O 1
ATOM 530 N N . VAL A 1 72 ? 5.766 -5.938 -3.820 1.00 95.06 72 VAL A N 1
ATOM 531 C CA . VAL A 1 72 ? 6.828 -5.759 -4.812 1.00 95.06 72 VAL A CA 1
ATOM 532 C C . VAL A 1 72 ? 6.949 -6.990 -5.713 1.00 95.06 72 VAL A C 1
ATOM 534 O O . VAL A 1 72 ? 6.916 -8.132 -5.241 1.00 95.06 72 VAL A O 1
ATOM 537 N N . PHE A 1 73 ? 7.108 -6.751 -7.014 1.00 93.38 73 PHE A N 1
ATOM 538 C CA . PHE A 1 73 ? 7.256 -7.803 -8.019 1.00 93.38 73 PHE A CA 1
ATOM 539 C C . PHE A 1 73 ? 8.639 -8.462 -7.992 1.00 93.38 73 PHE A C 1
ATOM 541 O O . PHE A 1 73 ? 9.645 -7.843 -7.648 1.00 93.38 73 PHE A O 1
ATOM 548 N N . ILE A 1 74 ? 8.685 -9.741 -8.374 1.00 88.25 74 ILE A N 1
ATOM 549 C CA . ILE A 1 74 ? 9.931 -10.513 -8.467 1.00 88.25 74 ILE A CA 1
ATOM 550 C C . ILE A 1 74 ? 10.882 -9.832 -9.461 1.00 88.25 74 ILE A C 1
ATOM 552 O O . ILE A 1 74 ? 10.472 -9.440 -10.550 1.00 88.25 74 ILE A O 1
ATOM 556 N N . GLY A 1 75 ? 12.156 -9.708 -9.077 1.00 86.19 75 GLY A N 1
ATOM 557 C CA . GLY A 1 75 ? 13.202 -9.088 -9.896 1.00 86.19 75 GLY A CA 1
ATOM 558 C C . GLY A 1 75 ? 13.295 -7.563 -9.776 1.00 86.19 75 GLY A C 1
ATOM 559 O O . GLY A 1 75 ? 14.202 -6.973 -10.356 1.00 86.19 75 GLY A O 1
ATOM 560 N N . ALA A 1 76 ? 12.406 -6.916 -9.017 1.00 91.38 76 ALA A N 1
ATOM 561 C CA . ALA A 1 76 ? 12.527 -5.494 -8.710 1.00 91.38 76 ALA A CA 1
ATOM 562 C C . ALA A 1 76 ? 13.670 -5.217 -7.705 1.00 91.38 76 ALA A C 1
ATOM 564 O O . ALA A 1 76 ? 13.899 -6.035 -6.813 1.00 91.38 76 ALA A O 1
ATOM 565 N N . PRO A 1 77 ? 14.335 -4.046 -7.779 1.00 94.12 77 PRO A N 1
ATOM 566 C CA . PRO A 1 77 ? 15.374 -3.671 -6.810 1.00 94.12 77 PRO A CA 1
ATOM 567 C C . PRO A 1 77 ? 14.892 -3.468 -5.368 1.00 94.12 77 PRO A C 1
ATOM 569 O O . PRO A 1 77 ? 15.659 -3.673 -4.434 1.00 94.12 77 PRO A O 1
ATOM 572 N N . ALA A 1 78 ? 13.640 -3.047 -5.162 1.00 95.44 78 ALA A N 1
ATOM 573 C CA . ALA A 1 78 ? 13.074 -2.916 -3.824 1.00 95.44 78 ALA A CA 1
ATOM 574 C C . ALA A 1 78 ? 12.961 -4.301 -3.147 1.00 95.44 78 ALA A C 1
ATOM 576 O O . ALA A 1 78 ? 12.304 -5.192 -3.687 1.00 95.44 78 ALA A O 1
ATOM 577 N N . PRO A 1 79 ? 13.553 -4.501 -1.956 1.00 94.44 79 PRO A N 1
ATOM 578 C CA . PRO A 1 79 ? 13.566 -5.811 -1.302 1.00 94.44 79 PRO A CA 1
ATOM 579 C C . PRO A 1 79 ? 12.231 -6.167 -0.634 1.00 94.44 79 PRO A C 1
ATOM 581 O O . PRO A 1 79 ? 11.903 -7.345 -0.475 1.00 94.44 79 PRO A O 1
ATOM 584 N N . TYR A 1 80 ? 11.433 -5.162 -0.273 1.00 96.50 80 TYR A N 1
ATOM 585 C CA . TYR A 1 80 ? 10.250 -5.312 0.565 1.00 96.50 80 TYR A CA 1
ATOM 586 C C . TYR A 1 80 ? 8.993 -4.735 -0.097 1.00 96.50 80 TYR A C 1
ATOM 588 O O . TYR A 1 80 ? 9.052 -4.007 -1.084 1.00 96.50 80 TYR A O 1
ATOM 596 N N . ASN A 1 81 ? 7.831 -5.110 0.435 1.00 97.50 81 ASN A N 1
ATOM 597 C CA . ASN A 1 81 ? 6.547 -4.530 0.043 1.00 97.50 81 ASN A CA 1
ATOM 598 C C . ASN A 1 81 ? 6.406 -3.121 0.624 1.00 97.50 81 ASN A C 1
ATOM 600 O O . ASN A 1 81 ? 7.021 -2.824 1.645 1.00 97.50 81 ASN A O 1
ATOM 604 N N . LEU A 1 82 ? 5.555 -2.282 0.029 1.00 97.81 82 LEU A N 1
ATOM 605 C CA . LEU A 1 82 ? 5.209 -0.994 0.629 1.00 97.81 82 LEU A CA 1
ATOM 606 C C . LEU A 1 82 ? 4.632 -1.222 2.038 1.00 97.81 82 LEU A C 1
ATOM 608 O O . LEU A 1 82 ? 3.729 -2.063 2.184 1.00 97.81 82 LEU A O 1
ATOM 612 N N . PRO A 1 83 ? 5.132 -0.512 3.065 1.00 97.69 83 PRO A N 1
ATOM 613 C CA . PRO A 1 83 ? 4.690 -0.732 4.432 1.00 97.69 83 PRO A CA 1
ATOM 614 C C . PRO A 1 83 ? 3.206 -0.404 4.601 1.00 97.69 83 PRO A C 1
ATOM 616 O O . PRO A 1 83 ? 2.730 0.604 4.083 1.00 97.69 83 PRO A O 1
ATOM 619 N N . VAL A 1 84 ? 2.480 -1.208 5.367 1.00 98.00 84 VAL A N 1
ATOM 620 C CA . VAL A 1 84 ? 1.156 -0.840 5.879 1.00 98.00 84 VAL A CA 1
ATOM 621 C C . VAL A 1 84 ? 1.373 -0.174 7.244 1.00 98.00 84 VAL A C 1
ATOM 623 O O . VAL A 1 84 ? 1.958 -0.804 8.129 1.00 98.00 84 VAL A O 1
ATOM 626 N N . PRO A 1 85 ? 0.971 1.096 7.439 1.00 98.00 85 PRO A N 1
ATOM 627 C CA . PRO A 1 85 ? 1.172 1.783 8.711 1.00 98.00 85 PRO A CA 1
ATOM 628 C C . PRO A 1 85 ? 0.188 1.273 9.778 1.00 98.00 85 PRO A C 1
ATOM 630 O O . PRO A 1 85 ? -0.780 0.597 9.442 1.00 98.00 85 PRO A O 1
ATOM 633 N N . PRO A 1 86 ? 0.360 1.633 11.061 1.00 98.12 86 PRO A N 1
ATOM 634 C CA . PRO A 1 86 ? -0.698 1.501 12.051 1.00 98.12 86 PRO A CA 1
ATOM 635 C C . PRO A 1 86 ? -1.934 2.311 11.641 1.00 98.12 86 PRO A C 1
ATOM 637 O O . PRO A 1 86 ? -1.822 3.519 11.418 1.00 98.12 86 PRO A O 1
ATOM 640 N N . TYR A 1 87 ? -3.110 1.693 11.551 1.00 98.25 87 TYR A N 1
ATOM 641 C CA . TYR A 1 87 ? -4.365 2.419 11.321 1.00 98.25 87 TYR A CA 1
ATOM 642 C C . TYR A 1 87 ? -5.595 1.635 11.777 1.00 98.25 87 TYR A C 1
ATOM 644 O O . TYR A 1 87 ? -5.542 0.433 12.013 1.00 98.25 87 TYR A O 1
ATOM 652 N N . SER A 1 88 ? -6.721 2.335 11.887 1.00 98.00 88 SER A N 1
ATOM 653 C CA . SER A 1 88 ? -8.011 1.770 12.278 1.00 98.00 88 SER A CA 1
ATOM 654 C C . SER A 1 88 ? -9.150 2.420 11.496 1.00 98.00 88 SER A C 1
ATOM 656 O O . SER A 1 88 ? -9.009 3.518 10.950 1.00 98.00 88 SER A O 1
ATOM 658 N N . MET A 1 89 ? -10.296 1.740 11.452 1.00 97.69 89 MET A N 1
ATOM 659 C CA . MET A 1 89 ? -11.538 2.287 10.909 1.00 97.69 89 MET A CA 1
ATOM 660 C C . MET A 1 89 ? -12.281 3.027 12.029 1.00 97.69 89 MET A C 1
ATOM 662 O O . MET A 1 89 ? -12.795 2.401 12.953 1.00 97.69 89 MET A O 1
ATOM 666 N N . ALA A 1 90 ? -12.332 4.359 11.958 1.00 96.62 90 ALA A N 1
ATOM 667 C CA . ALA A 1 90 ? -13.119 5.197 12.874 1.00 96.62 90 ALA A CA 1
ATOM 668 C C . ALA A 1 90 ? -14.610 5.259 12.478 1.00 96.62 90 ALA A C 1
ATOM 670 O O . ALA A 1 90 ? -15.441 5.764 13.228 1.00 96.62 90 ALA A O 1
ATOM 671 N N . GLY A 1 91 ? -14.938 4.748 11.292 1.00 96.38 91 GLY A N 1
ATOM 672 C CA . GLY A 1 91 ? -16.281 4.561 10.756 1.00 96.38 91 GLY A CA 1
ATOM 673 C C . GLY A 1 91 ? -16.207 3.849 9.398 1.00 96.38 91 GLY A C 1
ATOM 674 O O . GLY A 1 91 ? -15.102 3.549 8.940 1.00 96.38 91 GLY A O 1
ATOM 675 N N . PRO A 1 92 ? -17.342 3.608 8.717 1.00 95.19 92 PRO A N 1
ATOM 676 C CA . PRO A 1 92 ? -17.366 2.886 7.438 1.00 95.19 92 PRO A CA 1
ATOM 677 C C . PRO A 1 92 ? -16.530 3.534 6.321 1.00 95.19 92 PRO A C 1
ATOM 679 O O . PRO A 1 92 ? -16.050 2.847 5.426 1.00 95.19 92 PRO A O 1
ATOM 682 N N . THR A 1 93 ? -16.342 4.855 6.376 1.00 96.31 93 THR A N 1
ATOM 683 C CA . THR A 1 93 ? -15.622 5.647 5.363 1.00 96.31 93 THR A CA 1
ATOM 684 C C . THR A 1 93 ? -14.551 6.554 5.976 1.00 96.31 93 THR A C 1
ATOM 686 O O . THR A 1 93 ? -14.080 7.481 5.322 1.00 96.31 93 THR A O 1
ATOM 689 N N . THR A 1 94 ? -14.184 6.331 7.243 1.00 97.69 94 THR A N 1
ATOM 690 C CA . THR A 1 94 ? -13.243 7.190 7.976 1.00 97.69 94 THR A CA 1
ATOM 691 C C . THR A 1 94 ? -12.103 6.352 8.529 1.00 97.69 94 THR A C 1
ATOM 693 O O . THR A 1 94 ? -12.318 5.471 9.361 1.00 97.69 94 THR A O 1
ATOM 696 N N . ILE A 1 95 ? -10.881 6.664 8.102 1.00 97.94 95 ILE A N 1
ATOM 697 C CA . ILE A 1 95 ? -9.653 5.991 8.535 1.00 97.94 95 ILE A CA 1
ATOM 698 C C . ILE A 1 95 ? -8.906 6.888 9.518 1.00 97.94 95 ILE A C 1
ATOM 700 O O . ILE A 1 95 ? -8.716 8.079 9.266 1.00 97.94 95 ILE A O 1
ATOM 704 N N . ARG A 1 96 ? -8.436 6.306 10.622 1.00 97.94 96 ARG A N 1
ATOM 705 C CA . ARG A 1 96 ? -7.525 6.965 11.558 1.00 97.94 96 ARG A CA 1
ATOM 706 C C . ARG A 1 96 ? -6.127 6.373 11.434 1.00 97.94 96 ARG A C 1
ATOM 708 O O . ARG A 1 96 ? -5.890 5.239 11.840 1.00 97.94 96 ARG A O 1
ATOM 715 N N . LEU A 1 97 ? -5.211 7.162 10.878 1.00 97.62 97 LEU A N 1
ATOM 716 C CA . LEU A 1 97 ? -3.794 6.817 10.749 1.00 97.62 97 LEU A CA 1
ATOM 717 C C . LEU A 1 97 ? -3.071 6.958 12.095 1.00 97.62 97 LEU A C 1
ATOM 719 O O . LEU A 1 97 ? -3.403 7.827 12.901 1.00 97.62 97 LEU A O 1
ATOM 723 N N . GLY A 1 98 ? -2.076 6.106 12.332 1.00 96.25 98 GLY A N 1
ATOM 724 C CA . GLY A 1 98 ? -1.260 6.098 13.549 1.00 96.25 98 GLY A CA 1
ATOM 725 C C . GLY A 1 98 ? -1.908 5.412 14.756 1.00 96.25 98 GLY A C 1
ATOM 726 O O . GLY A 1 98 ? -1.321 5.415 15.833 1.00 96.25 98 GLY A O 1
ATOM 727 N N . GLN A 1 99 ? -3.096 4.816 14.606 1.00 97.31 99 GLN A N 1
ATOM 728 C CA . GLN A 1 99 ? -3.802 4.127 15.689 1.00 97.31 99 GLN A CA 1
ATOM 729 C C . GLN A 1 99 ? -4.142 2.693 15.288 1.00 97.31 99 GLN A C 1
ATOM 731 O O . GLN A 1 99 ? -4.924 2.497 14.367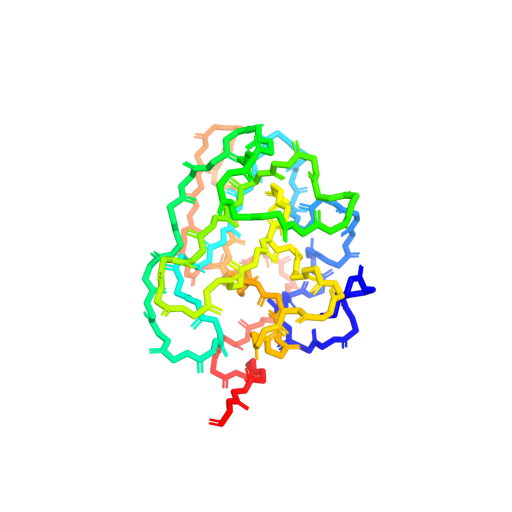 1.00 97.31 99 GLN A O 1
ATOM 736 N N . ASN A 1 100 ? -3.630 1.706 16.024 1.00 97.88 100 ASN A N 1
ATOM 737 C CA . ASN A 1 100 ? -3.997 0.301 15.836 1.00 97.88 100 ASN A CA 1
ATOM 738 C C . ASN A 1 100 ? -5.463 0.022 16.243 1.00 97.88 100 ASN A C 1
ATOM 740 O O . ASN A 1 100 ? -5.982 0.693 17.142 1.00 97.88 100 ASN A O 1
ATOM 744 N N . PRO A 1 101 ? -6.132 -0.983 15.643 1.00 97.38 101 PRO A N 1
ATOM 745 C CA . PRO A 1 101 ? -7.434 -1.454 16.102 1.00 97.38 101 PRO A CA 1
ATOM 746 C C . PRO A 1 101 ? -7.403 -1.909 17.572 1.00 97.38 101 PRO A C 1
ATOM 748 O O . PRO A 1 101 ? -6.364 -2.3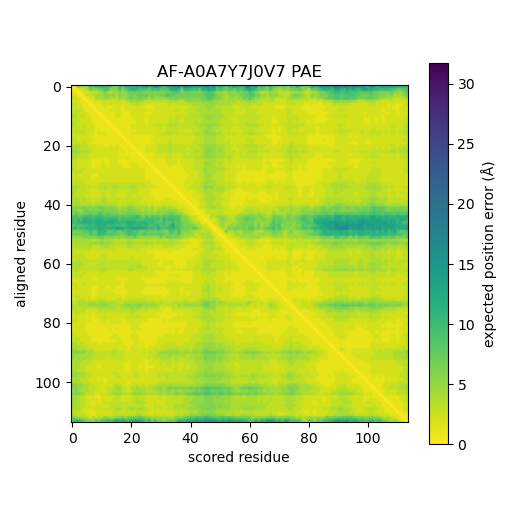98 18.037 1.00 97.38 101 PRO A O 1
ATOM 751 N N . PRO A 1 102 ? -8.528 -1.804 18.307 1.00 95.69 102 PRO A N 1
ATOM 752 C CA . PRO A 1 102 ? -8.613 -2.268 19.689 1.00 95.69 102 PRO A CA 1
ATOM 753 C C . PRO A 1 102 ? -8.125 -3.714 19.848 1.00 95.69 102 PRO A C 1
ATOM 755 O O . PRO A 1 102 ? -8.496 -4.588 19.071 1.00 95.69 102 PRO A O 1
ATOM 758 N N . GLY A 1 103 ? -7.290 -3.963 20.859 1.00 95.12 103 GLY A N 1
ATOM 759 C CA . GLY A 1 103 ? -6.747 -5.298 21.142 1.00 95.12 103 GLY A CA 1
ATOM 760 C C . GLY A 1 103 ? -5.570 -5.727 20.260 1.00 95.12 103 GLY A C 1
ATOM 761 O O . GLY A 1 103 ? -5.103 -6.854 20.395 1.00 95.12 103 GLY A O 1
ATOM 762 N N . THR A 1 104 ? -5.058 -4.851 19.391 1.00 95.94 104 THR A N 1
ATOM 763 C CA . THR A 1 104 ? -3.875 -5.130 18.562 1.00 95.94 104 THR A CA 1
ATOM 764 C C . THR A 1 104 ? -2.757 -4.125 18.828 1.00 95.94 104 THR A C 1
ATOM 766 O O . THR A 1 104 ? -3.005 -2.989 19.233 1.00 95.94 104 THR A O 1
ATOM 769 N N . SER A 1 105 ? -1.512 -4.542 18.597 1.00 94.00 105 SER A N 1
ATOM 770 C CA . SER A 1 105 ? -0.335 -3.683 18.709 1.00 94.00 105 SER A CA 1
ATOM 771 C C . SER A 1 105 ? 0.607 -3.945 17.542 1.00 94.00 105 SER A C 1
ATOM 773 O O . SER A 1 105 ? 0.969 -5.088 17.270 1.00 94.00 105 SER A O 1
ATOM 775 N N . PHE A 1 106 ? 0.984 -2.877 16.854 1.00 96.25 106 PHE A N 1
ATOM 776 C CA . PHE A 1 106 ? 2.015 -2.875 15.831 1.00 96.25 106 PHE A CA 1
ATOM 777 C C . PHE A 1 106 ? 2.757 -1.548 15.909 1.00 96.25 106 PHE A C 1
ATOM 779 O O . PHE A 1 106 ? 2.138 -0.481 15.841 1.00 96.25 106 PHE A O 1
ATOM 786 N N . ASP A 1 107 ? 4.070 -1.633 16.085 1.00 96.12 107 ASP A N 1
ATOM 787 C CA . ASP A 1 107 ? 4.963 -0.485 16.061 1.00 96.12 107 ASP A CA 1
ATOM 788 C C . ASP A 1 107 ? 5.551 -0.349 14.658 1.00 96.12 107 ASP A C 1
ATOM 790 O O . ASP A 1 107 ? 6.211 -1.260 14.158 1.00 96.12 107 ASP A O 1
ATOM 794 N N . PHE A 1 108 ? 5.331 0.800 14.024 1.00 95.44 108 PHE A N 1
ATOM 795 C CA . PHE A 1 108 ? 5.858 1.053 12.689 1.00 95.44 108 PHE A CA 1
ATOM 796 C C . PHE A 1 108 ? 7.390 1.056 12.652 1.00 95.44 108 PHE A C 1
ATOM 798 O O . PHE A 1 108 ? 7.969 0.730 11.621 1.00 95.44 108 PHE A O 1
ATOM 805 N N . ALA A 1 109 ? 8.060 1.359 13.768 1.00 95.25 109 ALA A N 1
ATOM 806 C CA . ALA A 1 109 ? 9.516 1.290 13.850 1.00 95.25 109 ALA A CA 1
ATOM 807 C C . ALA A 1 109 ? 10.060 -0.148 13.749 1.00 95.25 109 ALA A C 1
ATOM 809 O O . ALA A 1 109 ? 11.252 -0.331 13.521 1.00 95.25 109 ALA A O 1
ATOM 810 N N . SER A 1 110 ? 9.201 -1.166 13.890 1.00 94.94 110 SER A N 1
ATOM 811 C CA . SER A 1 110 ? 9.597 -2.577 13.814 1.00 94.94 110 SER A CA 1
ATOM 812 C C . SER A 1 110 ? 9.670 -3.145 12.392 1.00 94.94 110 SER A C 1
ATOM 814 O O . SER A 1 110 ? 10.094 -4.288 12.228 1.00 94.94 110 SER A O 1
ATOM 816 N N . ILE A 1 111 ? 9.266 -2.388 11.362 1.00 95.94 111 ILE A N 1
ATOM 817 C CA . ILE A 1 111 ? 9.329 -2.873 9.975 1.00 95.94 111 ILE A CA 1
ATOM 818 C C . ILE A 1 111 ? 10.767 -3.153 9.540 1.00 95.94 111 ILE A C 1
ATOM 820 O O . ILE A 1 111 ? 11.712 -2.509 9.996 1.00 95.94 111 ILE A O 1
ATOM 824 N N . GLN A 1 112 ? 10.939 -4.076 8.595 1.00 94.50 112 GLN A N 1
ATOM 825 C CA . GLN A 1 112 ? 12.258 -4.306 8.008 1.00 94.50 112 GLN A CA 1
ATOM 826 C C . GLN A 1 112 ? 12.697 -3.097 7.175 1.00 94.50 112 GLN A C 1
ATOM 828 O O . GLN A 1 112 ? 11.934 -2.562 6.368 1.00 94.50 112 GLN A O 1
ATOM 833 N N . GLN A 1 113 ? 13.947 -2.687 7.362 1.00 86.69 113 GLN A N 1
ATOM 834 C CA . GLN A 1 113 ? 14.595 -1.609 6.621 1.00 86.69 113 GLN A CA 1
ATOM 835 C C . GLN A 1 113 ? 15.862 -2.152 5.946 1.00 86.69 113 GLN A C 1
ATOM 837 O O . GLN A 1 113 ? 16.290 -3.273 6.243 1.00 86.69 113 GLN A O 1
ATOM 842 N N . ILE A 1 114 ? 16.386 -1.409 4.970 1.00 80.62 114 ILE A N 1
ATOM 843 C CA . ILE A 1 114 ? 17.685 -1.690 4.338 1.00 80.62 114 ILE A CA 1
ATOM 844 C C . ILE A 1 114 ? 18.783 -1.057 5.181 1.00 80.62 114 ILE A C 1
ATOM 846 O O . ILE A 1 114 ? 18.555 0.084 5.642 1.00 80.62 114 ILE A O 1
#

Sequence (114 aa):
DPTSRALQQPPYADNWHRSIVPDYGVVVGICTHLGCVPAYAPAPDPATPIANWPGGYACPCHGSKFDLAGRVFIGAPAPYNLPVPPYSMAGPTTIRLGQNPPGTSFDFASIQQI

Mean predicted aligned error: 3.28 Å

InterPro domains:
  IPR005805 Rieske iron-sulphur protein, C-terminal [PR00162] (26-37)
  IPR005805 Rieske iron-sulphur protein, C-terminal [PR00162] (57-69)
  IPR005805 Rieske iron-sulphur protein, C-terminal [PR00162] (70-82)
  IPR006317 Ubiquinol-cytochrome c reductase, iron-sulphur subunit [TIGR01416] (1-98)
  IPR014349 Rieske iron-sulphur protein [PTHR10134] (11-90)
  IPR017941 Rieske [2Fe-2S] iron-sulphur domain [PF00355] (24-83)
  IPR017941 Rieske [2Fe-2S] iron-sulphur domain [PS51296] (1-96)
  IPR036922 Rieske [2Fe-2S] iron-sulphur domain superfamily [G3DSA:2.102.10.10] (1-98)
  IPR036922 Rieske [2Fe-2S] iron-sulphur domain superfamily [SSF50022] (15-95)

Secondary structure (DSSP, 8-state):
-TT--SS-S-GGG-STTSSSSTT------S-TTTSPPPEEE-S--TTS--TT--SEEE-TTT--EE-TT-PBPTT-S--SPPPPPSEEEEETTEEEET-PPTT----GGGS---

pLDDT: mean 93.64, std 5.64, range [73.19, 98.25]

Solvent-accessible surface area (backbone atoms only — not comparable to full-atom values): 6787 Å² total; per-residue (Å²): 56,79,80,65,79,63,57,32,53,41,79,78,23,74,55,93,54,37,30,86,48,87,90,52,74,56,63,46,68,43,38,55,58,84,57,52,62,44,41,86,31,82,51,63,49,87,92,67,75,57,90,91,52,70,27,22,29,40,26,82,87,73,65,26,39,23,35,77,59,29,35,13,47,92,90,34,73,28,69,42,36,38,34,31,64,37,42,28,74,80,45,102,88,39,75,39,78,80,35,54,44,90,98,55,87,62,62,71,87,71,42,75,79,130

Foldseek 3Di:
DQQQPFQQAFPCLNDDLSDVDNVDAAFDQFQLQHGAGWDFWQAADPVQDDPPAGGDTFGPPQGWDAHVSQATDPPGNRPGGGHHFAWDDPDPPDIDGPHHDPPGDDDNVPGDHD

Nearest PDB structures (foldseek):
  7yra-assembly1_B  TM=9.152E-01  e=2.694E-10  Thermochromatium tepidum
  8smr-assembly1_C  TM=9.098E-01  e=3.509E-10  Pseudomonas aeruginosa
  6nin-assembly1_G  TM=8.784E-01  e=4.755E-06  Cereibacter sphaeroides 2.4.1
  8bel-assembly1_N  TM=8.895E-01  e=1.051E-05  Arabidopsis thaliana
  6xi0-assembly1_E  TM=9.054E-01  e=1.369E-05  Rhodobacter capsulatus SB 1003

Radius of gyration: 14.05 Å; Cα contacts (8 Å, |Δi|>4): 223; chains: 1; bounding box: 35×22×44 Å